Protein AF-O18630-F1 (afdb_monomer_lite)

pLDDT: mean 84.79, std 9.15, range [54.91, 91.88]

Radius of gyration: 7.84 Å; chains: 1; bounding box: 17×15×18 Å

Sequence (25 aa):
RGSRNCPIDQHHRNQCQYCRLKKCL

Organism: Sphaerechinus granularis (NCBI:txid39374)

InterPro domains:
  IPR001628 Zinc finger, nuclear hormone receptor-type [PF00105] (3-25)
  IPR013088 Zinc finger, NHR/GATA-type [G3DSA:3.30.50.10] (1-25)

Secondary structure (DSSP, 8-state):
---S-----TTTTTS-HHHHHHHH-

Structure (mmCIF, N/CA/C/O backbone):
data_AF-O18630-F1
#
_entry.id   AF-O18630-F1
#
loop_
_atom_site.group_PDB
_atom_site.id
_atom_site.type_symbol
_atom_site.label_atom_id
_atom_site.label_alt_id
_atom_site.label_comp_id
_atom_site.label_asym_id
_atom_site.label_entity_id
_atom_site.label_seq_id
_atom_site.pdbx_PDB_ins_code
_atom_site.Cartn_x
_atom_site.Cartn_y
_atom_site.Cartn_z
_atom_site.occupancy
_atom_site.B_iso_or_equiv
_atom_site.auth_seq_id
_atom_site.auth_comp_id
_atom_site.auth_asym_id
_atom_site.auth_atom_id
_atom_site.pdbx_PDB_model_num
ATOM 1 N N . ARG A 1 1 ? 4.883 1.694 -13.436 1.00 54.91 1 ARG A N 1
ATOM 2 C CA . ARG A 1 1 ? 3.556 1.594 -12.773 1.00 54.91 1 ARG A CA 1
ATOM 3 C C . ARG A 1 1 ? 2.789 0.431 -13.398 1.00 54.91 1 ARG A C 1
ATOM 5 O O . ARG A 1 1 ? 1.889 0.647 -14.194 1.00 54.91 1 ARG A O 1
ATOM 12 N N . GLY A 1 2 ? 3.223 -0.796 -13.106 1.00 67.00 2 GLY A N 1
ATOM 13 C CA . GLY A 1 2 ? 2.517 -2.005 -13.530 1.00 67.00 2 GLY A CA 1
ATOM 14 C C . GLY A 1 2 ? 1.272 -2.237 -12.678 1.00 67.00 2 GLY A C 1
ATOM 15 O O . GLY A 1 2 ? 1.096 -1.584 -11.647 1.00 67.00 2 GLY A O 1
ATOM 16 N N . SER A 1 3 ? 0.419 -3.136 -13.152 1.00 66.00 3 SER A N 1
ATOM 17 C CA . SER A 1 3 ? -0.845 -3.600 -12.579 1.00 66.00 3 SER A CA 1
ATOM 18 C C . SER A 1 3 ? -0.927 -3.449 -11.053 1.00 66.00 3 SER A C 1
ATOM 20 O O . SER A 1 3 ? -0.065 -3.943 -10.327 1.00 66.00 3 SER A O 1
ATOM 22 N N .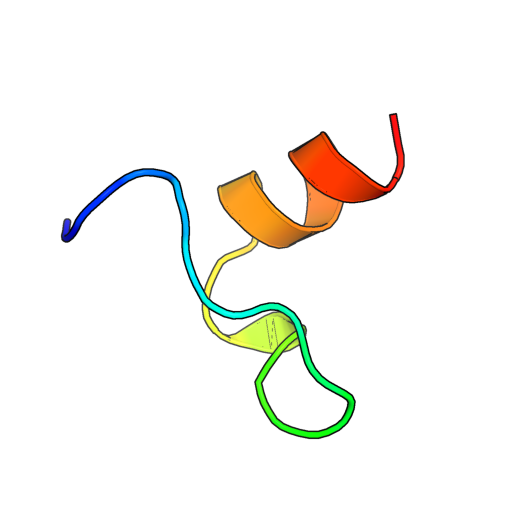 ARG A 1 4 ? -1.999 -2.808 -10.557 1.00 78.12 4 ARG A N 1
ATOM 23 C CA . ARG A 1 4 ? -2.345 -2.578 -9.127 1.00 78.12 4 ARG A CA 1
ATOM 24 C C . ARG A 1 4 ? -2.663 -3.865 -8.339 1.00 78.12 4 ARG A C 1
ATOM 26 O O . ARG A 1 4 ? -3.431 -3.855 -7.379 1.00 78.12 4 ARG A O 1
ATOM 33 N N . ASN A 1 5 ? -2.098 -4.971 -8.794 1.00 82.94 5 ASN A N 1
ATOM 34 C CA . ASN A 1 5 ? -2.292 -6.326 -8.325 1.00 82.94 5 ASN A CA 1
ATOM 35 C C . ASN A 1 5 ? -0.924 -7.017 -8.273 1.00 82.94 5 ASN A C 1
ATOM 37 O O . ASN A 1 5 ? -0.710 -8.070 -8.867 1.00 82.94 5 ASN A O 1
ATOM 41 N N . CYS A 1 6 ? 0.043 -6.365 -7.623 1.00 86.75 6 CYS A N 1
ATOM 42 C CA . CYS A 1 6 ? 1.371 -6.938 -7.463 1.00 86.75 6 CYS A CA 1
ATOM 43 C C . CYS A 1 6 ? 1.288 -8.235 -6.637 1.00 86.75 6 CYS A C 1
ATOM 45 O O . CYS A 1 6 ? 0.517 -8.289 -5.673 1.00 86.75 6 CYS A O 1
ATOM 47 N N . PRO A 1 7 ? 2.098 -9.257 -6.955 1.00 86.69 7 PRO A N 1
ATOM 48 C CA . PRO A 1 7 ? 2.234 -10.426 -6.098 1.00 86.69 7 PRO A CA 1
ATOM 49 C C . PRO A 1 7 ? 2.856 -10.008 -4.754 1.00 86.69 7 PRO A C 1
ATOM 51 O O . PRO A 1 7 ? 4.015 -9.607 -4.683 1.00 86.69 7 PRO A O 1
ATOM 54 N N . ILE A 1 8 ? 2.063 -10.069 -3.682 1.00 89.12 8 ILE A N 1
ATOM 55 C CA . ILE A 1 8 ? 2.500 -9.810 -2.302 1.00 89.12 8 ILE A CA 1
ATOM 56 C C . ILE A 1 8 ? 2.772 -11.161 -1.638 1.00 89.12 8 ILE A C 1
ATOM 58 O O . ILE A 1 8 ? 1.866 -11.753 -1.048 1.00 89.12 8 ILE A O 1
ATOM 62 N N . ASP A 1 9 ? 4.005 -11.634 -1.804 1.00 88.69 9 ASP A N 1
ATOM 63 C CA . ASP A 1 9 ? 4.602 -12.807 -1.147 1.00 88.69 9 ASP A CA 1
ATOM 64 C C . ASP A 1 9 ? 5.662 -12.366 -0.110 1.00 88.69 9 ASP A C 1
ATOM 66 O O . ASP A 1 9 ? 6.033 -11.189 -0.069 1.00 88.69 9 ASP A O 1
ATOM 70 N N . GLN A 1 10 ? 6.176 -13.287 0.714 1.00 89.69 10 GLN A N 1
ATOM 71 C CA . GLN A 1 10 ? 7.226 -13.070 1.711 1.00 89.69 10 GLN A CA 1
ATOM 72 C C . GLN A 1 10 ? 8.392 -12.186 1.244 1.00 89.69 10 GLN A C 1
ATOM 74 O O . GLN A 1 10 ? 8.813 -11.276 1.963 1.00 89.69 10 GLN A O 1
ATOM 79 N N . HIS A 1 11 ? 8.897 -12.417 0.040 1.00 91.88 11 HIS A N 1
ATOM 80 C CA . HIS A 1 11 ? 10.067 -11.695 -0.466 1.00 91.88 11 HIS A CA 1
ATOM 81 C C . HIS A 1 11 ? 9.682 -10.404 -1.204 1.00 91.88 11 HIS A C 1
ATOM 83 O O . HIS A 1 11 ? 10.420 -9.423 -1.193 1.00 91.88 11 HIS A O 1
ATOM 89 N N . HIS A 1 12 ? 8.484 -10.368 -1.793 1.00 87.75 12 HIS A N 1
ATOM 90 C CA . HIS A 1 12 ? 8.051 -9.305 -2.709 1.00 87.75 12 HIS A CA 1
ATOM 91 C C . HIS A 1 12 ? 7.056 -8.311 -2.098 1.00 87.75 12 HIS A C 1
ATOM 93 O O . HIS A 1 12 ? 6.684 -7.323 -2.731 1.00 87.75 12 HIS A O 1
ATOM 99 N N . ARG A 1 13 ? 6.651 -8.516 -0.843 1.00 90.75 13 ARG A N 1
ATOM 100 C CA . ARG A 1 13 ? 5.693 -7.664 -0.124 1.00 90.75 13 ARG A CA 1
ATOM 101 C C . ARG A 1 13 ? 6.101 -6.197 0.016 1.00 90.75 13 ARG A C 1
ATOM 103 O O . ARG A 1 13 ? 5.228 -5.352 0.176 1.00 90.75 13 ARG A O 1
ATOM 110 N N . ASN A 1 14 ? 7.387 -5.873 -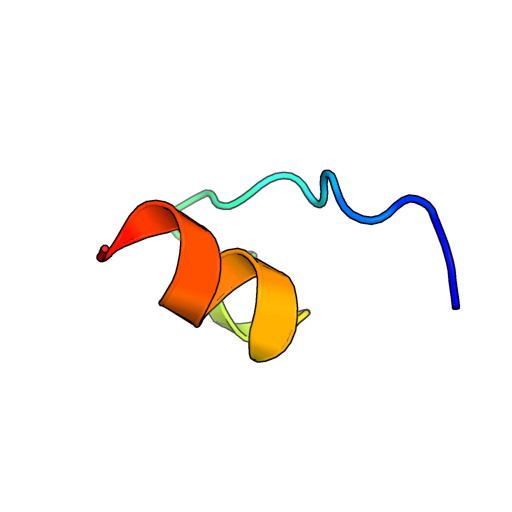0.121 1.00 90.88 14 ASN A N 1
ATOM 111 C CA . ASN A 1 14 ? 7.883 -4.493 -0.072 1.00 90.88 14 ASN A CA 1
ATOM 112 C C . ASN A 1 14 ? 8.094 -3.840 -1.451 1.00 90.88 14 ASN A C 1
ATOM 114 O O . ASN A 1 14 ? 8.420 -2.660 -1.505 1.00 90.88 14 ASN A O 1
ATOM 118 N N . GLN A 1 15 ? 7.845 -4.553 -2.557 1.00 89.69 15 GLN A N 1
ATOM 119 C CA .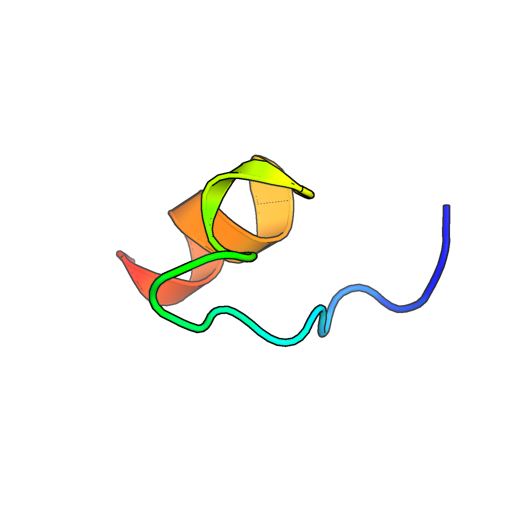 GLN A 1 15 ? 8.018 -4.031 -3.925 1.00 89.69 15 GLN A CA 1
ATOM 120 C C . GLN A 1 15 ? 7.014 -2.924 -4.280 1.00 89.69 15 GLN A C 1
ATOM 122 O O . GLN A 1 15 ? 7.242 -2.126 -5.187 1.00 89.69 15 GLN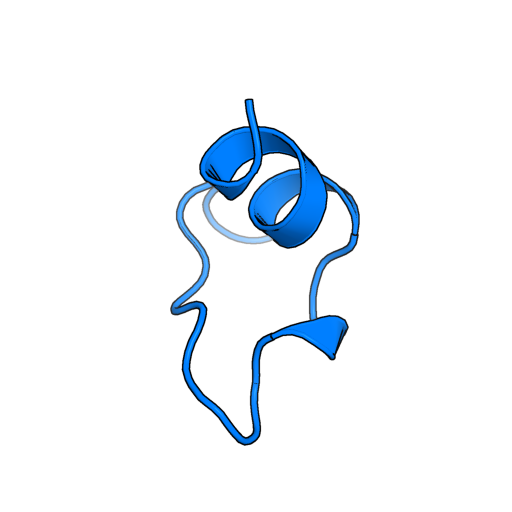 A O 1
ATOM 127 N N . CYS A 1 16 ? 5.869 -2.882 -3.598 1.00 91.00 16 CYS A N 1
ATOM 128 C CA . CYS A 1 16 ? 4.839 -1.887 -3.851 1.00 91.00 16 CYS A CA 1
ATOM 129 C C . CYS A 1 16 ? 4.085 -1.552 -2.564 1.00 91.00 16 CYS A C 1
ATOM 131 O O . CYS A 1 16 ? 3.278 -2.350 -2.088 1.00 91.00 16 CYS A O 1
ATOM 133 N N . GLN A 1 17 ? 4.301 -0.344 -2.034 1.00 88.88 17 GLN A N 1
ATOM 134 C CA . GLN A 1 17 ? 3.604 0.131 -0.834 1.00 88.88 17 GLN A CA 1
ATOM 135 C C . GLN A 1 17 ? 2.084 0.150 -1.017 1.00 88.88 17 GLN A C 1
ATOM 137 O O . GLN A 1 17 ? 1.365 -0.304 -0.134 1.00 88.88 17 GLN A O 1
ATOM 142 N N . TYR A 1 18 ? 1.590 0.598 -2.177 1.00 90.75 18 TYR A N 1
ATOM 143 C CA . TYR A 1 18 ? 0.153 0.615 -2.463 1.00 90.75 18 TYR A CA 1
ATOM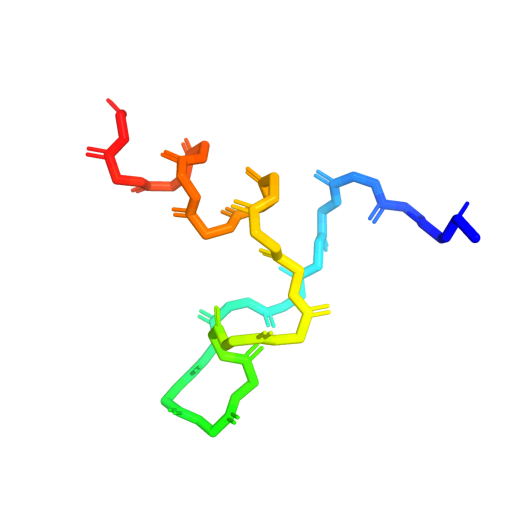 144 C C . TYR A 1 18 ? -0.468 -0.785 -2.352 1.00 90.75 18 TYR A C 1
ATOM 146 O O . TYR A 1 18 ? -1.458 -0.968 -1.649 1.00 90.75 18 TYR A O 1
ATOM 154 N N . CYS A 1 19 ? 0.129 -1.786 -3.004 1.00 91.31 19 CYS A N 1
ATOM 155 C CA . CYS A 1 19 ? -0.387 -3.154 -2.973 1.00 91.31 19 CYS A CA 1
ATOM 156 C C . CYS A 1 19 ? -0.217 -3.807 -1.594 1.00 91.31 19 CYS A C 1
ATOM 158 O O . CYS A 1 19 ? -1.093 -4.564 -1.185 1.00 91.31 19 CYS A O 1
ATOM 160 N N . ARG A 1 20 ? 0.866 -3.493 -0.866 1.00 91.12 20 ARG A N 1
ATOM 161 C CA . ARG A 1 20 ? 1.066 -3.938 0.521 1.00 91.12 20 ARG A CA 1
ATOM 162 C C . ARG A 1 20 ? -0.056 -3.429 1.424 1.00 91.12 20 ARG A C 1
ATOM 164 O O . ARG A 1 20 ? -0.696 -4.228 2.092 1.00 91.12 20 ARG A O 1
ATOM 171 N N . LEU A 1 21 ? -0.312 -2.122 1.404 1.00 90.81 21 LEU A N 1
ATOM 172 C CA . LEU A 1 21 ? -1.331 -1.487 2.243 1.00 90.81 21 LEU A CA 1
ATOM 173 C C . LEU A 1 21 ? -2.744 -1.946 1.866 1.00 90.81 21 LEU A C 1
ATOM 175 O O . LEU A 1 21 ? -3.521 -2.281 2.749 1.00 90.81 21 LEU A O 1
ATOM 179 N N . LYS A 1 22 ? -3.052 -2.058 0.566 1.00 88.31 22 LYS A N 1
ATOM 180 C CA . LYS A 1 22 ? -4.353 -2.539 0.071 1.00 88.31 22 LYS A CA 1
ATOM 181 C C . LYS A 1 22 ? -4.707 -3.957 0.542 1.00 88.31 22 LYS A C 1
ATOM 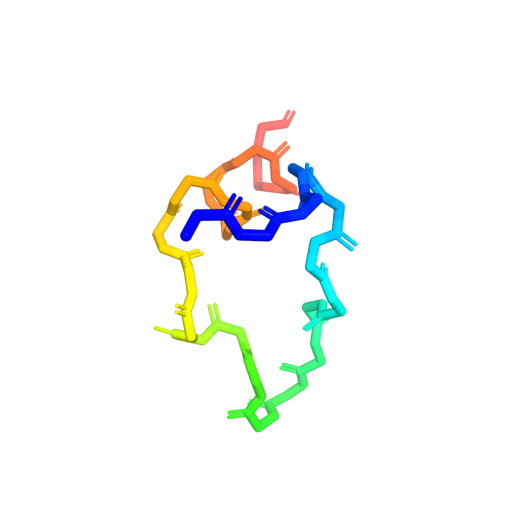183 O O . LYS A 1 22 ? -5.883 -4.261 0.625 1.00 88.31 22 LYS A O 1
ATOM 188 N N . LYS A 1 23 ? -3.718 -4.827 0.776 1.00 85.81 23 LYS A N 1
ATOM 189 C CA . LYS A 1 23 ? -3.936 -6.214 1.230 1.00 85.81 23 LYS A CA 1
ATOM 190 C C . LYS A 1 23 ? -4.024 -6.337 2.759 1.00 85.81 23 LYS A C 1
ATOM 192 O O . LYS A 1 23 ? -4.396 -7.397 3.247 1.00 85.81 23 LYS A O 1
ATOM 197 N N . CYS A 1 24 ? -3.584 -5.308 3.488 1.00 81.62 24 CYS A N 1
ATOM 198 C CA . CYS A 1 24 ? -3.673 -5.219 4.949 1.00 81.62 24 CYS A CA 1
ATOM 199 C C . CYS A 1 24 ? -4.969 -4.546 5.426 1.00 81.62 24 CYS A C 1
ATOM 201 O O . CYS A 1 24 ? -5.316 -4.707 6.593 1.00 81.62 24 CYS A O 1
ATOM 203 N N . LEU A 1 25 ? -5.621 -3.773 4.553 1.00 79.31 25 LEU A N 1
ATOM 204 C CA . LEU A 1 25 ? -7.002 -3.309 4.702 1.00 79.31 25 LEU A CA 1
ATOM 205 C C . LEU A 1 25 ? -7.964 -4.407 4.242 1.00 79.31 25 LEU A C 1
ATOM 207 O O . LEU A 1 25 ? -9.042 -4.512 4.860 1.00 79.31 25 LEU A O 1
#

Foldseek 3Di:
DDDLQDDCDPVCLPVDPSNVVVVVD